Protein AF-A0A4R8LZQ7-F1 (afdb_monomer)

Structure (mmCIF, N/CA/C/O backbone):
data_AF-A0A4R8LZQ7-F1
#
_entry.id   AF-A0A4R8LZQ7-F1
#
loop_
_atom_site.group_PDB
_atom_site.id
_atom_site.type_symbol
_atom_site.label_atom_id
_atom_site.label_alt_id
_atom_site.label_comp_id
_atom_site.label_asym_id
_atom_site.label_entity_id
_atom_site.label_seq_id
_atom_site.pdbx_PDB_ins_code
_atom_site.Cartn_x
_atom_site.Cartn_y
_atom_site.Cartn_z
_atom_site.occupancy
_atom_site.B_iso_or_equiv
_atom_site.auth_seq_id
_atom_site.auth_comp_id
_atom_site.auth_asym_id
_atom_site.auth_atom_id
_atom_site.pdbx_PDB_model_num
ATOM 1 N N . MET A 1 1 ? 52.362 25.068 -20.147 1.00 54.03 1 MET A N 1
ATOM 2 C CA . MET A 1 1 ? 51.247 24.962 -19.179 1.00 54.03 1 MET A CA 1
ATOM 3 C C . MET A 1 1 ? 49.929 25.166 -19.932 1.00 54.03 1 MET A C 1
ATOM 5 O O . MET A 1 1 ? 49.164 26.028 -19.544 1.00 54.03 1 MET A O 1
ATOM 9 N N . THR A 1 2 ? 49.678 24.446 -21.037 1.00 53.47 2 THR A N 1
ATOM 10 C CA . THR A 1 2 ? 48.517 24.708 -21.923 1.00 53.47 2 THR A CA 1
ATOM 11 C C . THR A 1 2 ? 48.236 23.535 -22.882 1.00 53.47 2 THR A C 1
ATOM 13 O O . THR A 1 2 ? 48.129 23.750 -24.081 1.00 53.47 2 THR A O 1
ATOM 16 N N . ASP A 1 3 ? 48.093 22.307 -22.374 1.00 56.50 3 ASP A N 1
ATOM 17 C CA . ASP A 1 3 ? 47.711 21.152 -23.221 1.00 56.50 3 ASP A CA 1
ATOM 18 C C . ASP A 1 3 ? 46.317 20.596 -22.870 1.00 56.50 3 ASP A C 1
ATOM 20 O O . ASP A 1 3 ? 45.868 19.599 -23.419 1.00 56.50 3 ASP A O 1
ATOM 24 N N . ALA A 1 4 ? 45.589 21.263 -21.968 1.00 60.25 4 ALA A N 1
ATOM 25 C CA . ALA A 1 4 ? 44.229 20.890 -21.571 1.00 60.25 4 ALA A CA 1
ATOM 26 C C . ALA A 1 4 ? 43.148 21.583 -22.428 1.00 60.25 4 ALA A C 1
ATOM 28 O O . ALA A 1 4 ? 42.101 21.972 -21.914 1.00 60.25 4 ALA A O 1
ATOM 29 N N . VAL A 1 5 ? 43.405 21.794 -23.721 1.00 68.06 5 VAL A N 1
ATOM 30 C CA . VAL A 1 5 ? 42.466 22.453 -24.639 1.00 68.06 5 VAL A CA 1
ATOM 31 C C . VAL A 1 5 ? 42.112 21.467 -25.749 1.00 68.06 5 VAL A C 1
ATOM 33 O O . VAL A 1 5 ? 42.983 21.021 -26.481 1.00 68.06 5 VAL A O 1
ATOM 36 N N . PHE A 1 6 ? 40.817 21.159 -25.855 1.00 64.69 6 PHE A N 1
ATOM 37 C CA . PHE A 1 6 ? 40.175 20.265 -26.828 1.00 64.69 6 PHE A CA 1
ATOM 38 C C . PHE A 1 6 ? 40.289 18.751 -26.571 1.00 64.69 6 PHE A C 1
ATOM 40 O O . PHE A 1 6 ? 41.070 18.028 -27.182 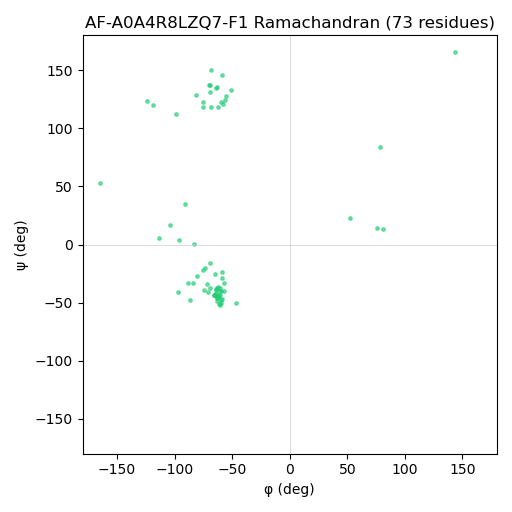1.00 64.69 6 PHE A O 1
ATOM 47 N N . LYS A 1 7 ? 39.379 18.245 -25.728 1.00 70.88 7 LYS A N 1
ATOM 48 C CA . LYS A 1 7 ? 38.922 16.854 -25.815 1.00 70.88 7 LYS A CA 1
ATOM 49 C C . LYS A 1 7 ? 37.967 16.761 -27.024 1.00 70.88 7 LYS A C 1
ATOM 51 O O . LYS A 1 7 ? 36.973 17.489 -27.019 1.00 70.88 7 LYS A O 1
ATOM 56 N N . PRO A 1 8 ? 38.258 15.955 -28.063 1.00 74.12 8 PRO A N 1
ATOM 57 C CA . PRO A 1 8 ? 37.379 15.826 -29.226 1.00 74.12 8 PRO A CA 1
ATOM 58 C C . PRO A 1 8 ? 35.990 15.347 -28.788 1.00 74.12 8 PRO A C 1
ATOM 60 O O . PRO A 1 8 ? 35.877 14.582 -27.831 1.00 74.12 8 PRO A O 1
ATOM 63 N N . LEU A 1 9 ? 34.933 15.800 -29.471 1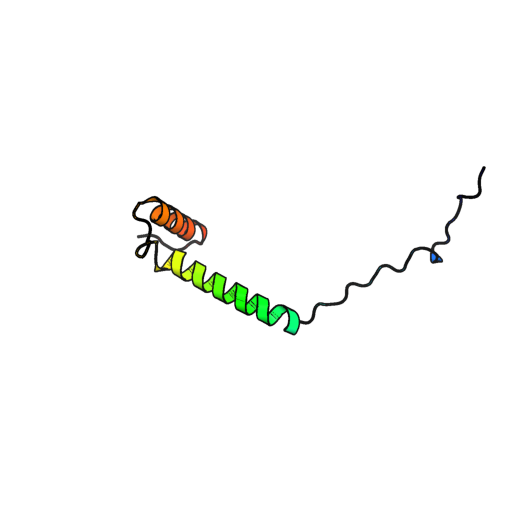.00 65.19 9 LEU A N 1
ATOM 64 C CA . LEU A 1 9 ? 33.552 15.378 -29.181 1.00 65.19 9 LEU A CA 1
ATOM 65 C C . LEU A 1 9 ? 33.384 13.855 -29.319 1.00 65.19 9 LEU A C 1
ATOM 67 O O . LEU A 1 9 ? 32.554 13.268 -28.636 1.00 65.19 9 LEU A O 1
ATOM 71 N N . ASP A 1 10 ? 34.251 13.221 -30.105 1.00 66.19 10 ASP A N 1
ATOM 72 C CA . ASP A 1 10 ? 34.349 11.770 -30.286 1.00 66.19 10 ASP A CA 1
ATOM 73 C C . ASP A 1 10 ? 34.874 11.038 -29.035 1.00 66.19 10 ASP A C 1
ATOM 75 O O . ASP A 1 10 ? 34.757 9.822 -28.926 1.00 66.19 10 ASP A O 1
ATOM 79 N N . ALA A 1 11 ? 35.472 11.772 -28.089 1.00 68.19 11 ALA A N 1
ATOM 80 C CA . ALA A 1 11 ? 35.916 11.259 -26.795 1.00 68.19 11 ALA A CA 1
ATOM 81 C C . ALA A 1 11 ? 34.887 11.502 -25.673 1.00 68.19 11 ALA A C 1
ATOM 83 O O . ALA A 1 11 ? 35.168 11.210 -24.502 1.00 68.19 11 ALA A O 1
ATOM 84 N N . LEU A 1 12 ? 33.713 12.063 -25.992 1.00 73.25 12 LEU A N 1
ATOM 85 C CA . LEU A 1 12 ? 32.553 11.946 -25.116 1.00 73.25 12 LEU A CA 1
ATOM 86 C C . LEU A 1 12 ? 32.125 10.479 -25.153 1.00 73.25 12 LEU A C 1
ATOM 88 O O . LEU A 1 12 ? 31.816 9.945 -26.213 1.00 73.25 12 LEU A O 1
ATOM 92 N N . GLU A 1 13 ? 32.170 9.825 -23.995 1.00 77.88 13 GLU A N 1
ATOM 93 C CA . GLU A 1 13 ? 31.657 8.466 -23.846 1.00 77.88 13 GLU A CA 1
ATOM 94 C C . GLU A 1 13 ? 30.228 8.424 -24.410 1.00 77.88 13 GLU A C 1
ATOM 96 O O . GLU A 1 13 ? 29.436 9.326 -24.100 1.00 77.88 13 GLU A O 1
ATOM 101 N N . PRO A 1 14 ? 29.881 7.430 -25.245 1.00 79.75 14 PRO A N 1
ATOM 102 C CA . PRO A 1 14 ? 28.521 7.301 -25.737 1.00 79.75 14 PRO A CA 1
ATOM 103 C C . PRO A 1 14 ? 27.571 7.231 -24.540 1.00 79.75 14 PRO A C 1
ATOM 105 O O . PRO A 1 14 ? 27.773 6.443 -23.614 1.00 79.75 14 PRO A O 1
ATOM 108 N N . ALA A 1 15 ? 26.542 8.080 -24.545 1.00 79.44 15 ALA A N 1
ATOM 109 C CA . ALA A 1 15 ? 25.506 8.026 -23.528 1.00 79.44 15 ALA A CA 1
ATOM 110 C C . ALA A 1 15 ? 24.854 6.640 -23.588 1.00 79.44 15 ALA A C 1
ATOM 112 O O . ALA A 1 15 ? 24.381 6.223 -24.645 1.00 79.44 15 ALA A O 1
ATOM 113 N N . ALA A 1 16 ? 24.865 5.917 -22.468 1.00 83.31 16 ALA A N 1
ATOM 114 C CA . ALA A 1 16 ? 24.220 4.618 -22.389 1.00 83.31 16 ALA A CA 1
ATOM 115 C C . ALA A 1 16 ? 22.735 4.776 -22.736 1.00 83.31 16 ALA A C 1
ATOM 117 O O . ALA A 1 16 ? 22.014 5.530 -22.077 1.00 83.31 16 ALA A O 1
ATOM 118 N N . GLU A 1 17 ? 22.281 4.077 -23.775 1.00 85.94 17 GLU A N 1
ATOM 119 C CA . GLU A 1 17 ? 20.864 4.071 -24.107 1.00 85.94 17 GLU A CA 1
ATOM 120 C C . GLU A 1 17 ? 20.092 3.309 -23.020 1.00 85.94 17 GLU A C 1
ATOM 122 O O . GLU A 1 17 ? 20.500 2.208 -22.627 1.00 85.94 17 GLU A O 1
ATOM 127 N N . PRO A 1 18 ? 18.989 3.872 -22.497 1.00 87.19 18 PRO A N 1
ATOM 128 C CA . PRO A 1 18 ? 18.182 3.187 -21.503 1.00 87.19 18 PRO A CA 1
ATOM 129 C C . PRO A 1 18 ? 17.604 1.909 -22.111 1.00 87.19 18 PRO A C 1
ATOM 131 O O . PRO A 1 18 ? 16.825 1.943 -23.063 1.00 87.19 18 PRO A O 1
ATOM 134 N N . THR A 1 19 ? 17.975 0.766 -21.541 1.00 91.12 19 THR A N 1
ATOM 135 C CA . THR A 1 19 ? 17.416 -0.526 -21.934 1.00 91.12 19 THR A CA 1
ATOM 136 C C . THR A 1 19 ? 16.065 -0.732 -21.240 1.00 91.12 19 THR A C 1
ATOM 138 O O . THR A 1 19 ? 15.966 -0.560 -20.022 1.00 91.12 19 THR A O 1
ATOM 141 N N . PRO A 1 20 ? 14.991 -1.074 -21.977 1.00 91.25 20 PRO A N 1
ATOM 142 C CA . PRO A 1 20 ? 13.690 -1.327 -21.367 1.00 91.25 20 PRO A CA 1
ATOM 143 C C . PRO A 1 20 ? 13.729 -2.541 -20.431 1.00 91.25 20 PRO A C 1
ATOM 145 O O . PRO A 1 20 ? 14.224 -3.601 -20.812 1.00 91.25 20 PRO A O 1
ATOM 148 N N . ILE A 1 21 ? 13.146 -2.412 -19.235 1.00 93.44 21 ILE A N 1
ATOM 149 C CA . ILE A 1 21 ? 12.998 -3.528 -18.291 1.00 93.44 21 ILE A CA 1
ATOM 150 C C . ILE A 1 21 ? 11.865 -4.448 -18.780 1.00 93.44 21 ILE A C 1
ATOM 152 O O . ILE A 1 21 ? 10.729 -3.988 -18.940 1.00 93.44 21 ILE A O 1
ATOM 156 N N . PRO A 1 22 ? 12.117 -5.748 -19.005 1.00 95.44 22 PRO A N 1
ATOM 157 C CA . PRO A 1 22 ? 11.084 -6.685 -19.431 1.00 95.44 22 PRO A CA 1
ATOM 158 C C . PRO A 1 22 ? 9.966 -6.850 -18.390 1.00 95.44 22 PRO A C 1
ATOM 160 O O . PRO A 1 22 ? 10.225 -7.087 -17.214 1.00 95.44 22 PRO A O 1
ATOM 163 N N . LEU A 1 23 ? 8.699 -6.843 -18.826 1.00 96.12 23 LEU A N 1
ATOM 164 C CA . LEU A 1 23 ? 7.543 -6.959 -17.916 1.00 96.12 23 LEU A CA 1
ATOM 165 C C . LEU A 1 23 ? 7.558 -8.226 -17.052 1.00 96.12 23 LEU A C 1
ATOM 167 O O . LEU A 1 23 ? 7.127 -8.195 -15.905 1.00 96.12 23 LEU A O 1
ATOM 171 N N . ARG A 1 24 ? 8.086 -9.337 -17.577 1.00 96.56 24 ARG A N 1
ATOM 172 C CA . ARG A 1 24 ? 8.238 -10.601 -16.834 1.00 96.56 24 ARG A CA 1
ATOM 173 C C . ARG A 1 24 ? 9.096 -10.465 -15.574 1.00 96.56 24 ARG A C 1
ATOM 175 O O . ARG A 1 24 ? 8.888 -11.212 -14.627 1.00 96.56 24 ARG A O 1
ATOM 182 N N . GLU A 1 25 ? 10.035 -9.522 -15.566 1.00 96.56 25 GLU A N 1
ATOM 183 C CA . GLU A 1 25 ? 10.920 -9.268 -14.427 1.00 96.56 25 GLU A CA 1
ATOM 184 C C . GLU A 1 25 ? 10.215 -8.413 -13.365 1.00 96.56 25 GLU A C 1
ATOM 186 O O . GLU A 1 25 ? 10.484 -8.560 -12.176 1.00 96.56 25 GLU A O 1
ATOM 191 N N . LEU A 1 26 ? 9.243 -7.588 -13.773 1.00 96.94 26 LEU A N 1
ATOM 192 C CA . LEU A 1 26 ? 8.406 -6.788 -12.874 1.00 96.94 26 LEU A CA 1
ATOM 193 C C . LEU A 1 26 ? 7.209 -7.567 -12.323 1.00 96.94 26 LEU A C 1
ATOM 195 O O . LEU A 1 26 ? 6.794 -7.333 -11.190 1.00 96.94 26 LEU A O 1
ATOM 199 N N . LEU A 1 27 ? 6.656 -8.493 -13.111 1.00 97.88 27 LEU A N 1
ATOM 200 C CA . LEU A 1 27 ? 5.444 -9.248 -12.794 1.00 97.88 27 LEU A CA 1
ATOM 201 C C . LEU A 1 27 ? 5.401 -9.831 -11.369 1.00 97.88 27 LEU A C 1
ATOM 203 O O . LEU A 1 27 ? 4.407 -9.573 -10.692 1.00 97.88 27 LEU A O 1
ATOM 207 N N . PRO A 1 28 ? 6.419 -10.553 -10.855 1.00 97.88 28 PRO A N 1
ATOM 208 C CA . PRO A 1 28 ? 6.343 -11.101 -9.499 1.00 97.88 28 PRO A CA 1
ATOM 209 C C . PRO A 1 28 ? 6.223 -10.008 -8.428 1.00 97.88 28 PRO A C 1
ATOM 211 O O . PRO A 1 28 ? 5.477 -10.174 -7.466 1.00 97.88 28 PRO A O 1
ATOM 214 N N . TRP A 1 29 ? 6.892 -8.869 -8.616 1.00 98.00 29 TRP A N 1
ATOM 215 C CA . TRP A 1 29 ? 6.855 -7.743 -7.682 1.00 98.00 29 TRP A CA 1
ATOM 216 C C . TRP A 1 29 ? 5.547 -6.970 -7.756 1.00 98.00 29 TRP A C 1
ATOM 218 O O . TRP A 1 29 ? 5.009 -6.583 -6.723 1.00 98.00 29 TRP A O 1
ATOM 228 N N . VAL A 1 30 ? 5.008 -6.783 -8.961 1.00 98.06 30 VAL A N 1
ATOM 229 C CA . VAL A 1 30 ? 3.695 -6.159 -9.160 1.00 98.06 30 VAL A CA 1
ATOM 230 C C . VAL A 1 30 ? 2.599 -7.030 -8.558 1.00 98.06 30 VAL A C 1
ATOM 232 O O . VAL A 1 30 ? 1.726 -6.509 -7.873 1.00 98.06 30 VAL A O 1
ATOM 235 N N . VAL A 1 31 ? 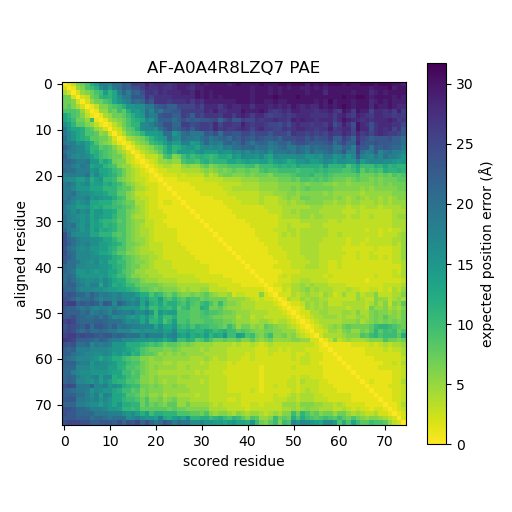2.656 -8.348 -8.759 1.00 98.50 31 VAL A N 1
ATOM 236 C CA . VAL A 1 31 ? 1.706 -9.281 -8.140 1.00 98.50 31 VAL A CA 1
ATOM 237 C C . VAL A 1 31 ? 1.838 -9.234 -6.623 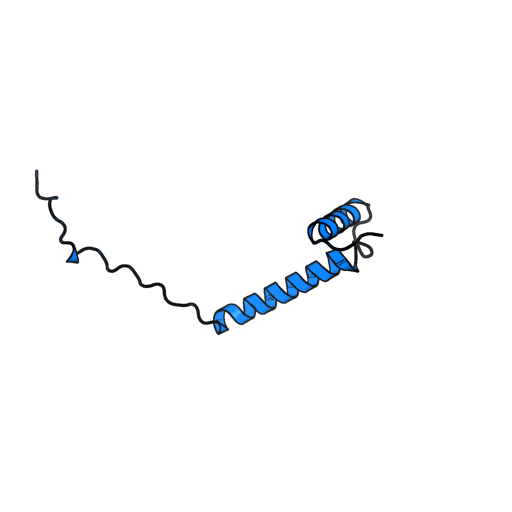1.00 98.50 31 VAL A C 1
ATOM 239 O O . VAL A 1 31 ? 0.8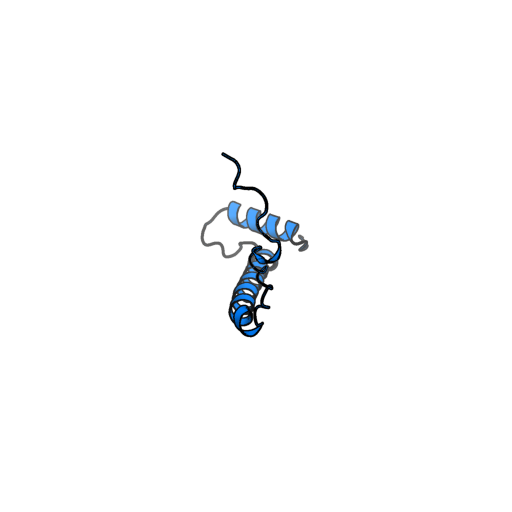39 -9.059 -5.934 1.00 98.50 31 VAL A O 1
ATOM 242 N N . PHE A 1 32 ? 3.057 -9.327 -6.093 1.00 98.38 32 PHE A N 1
ATOM 243 C CA . PHE A 1 32 ? 3.289 -9.276 -4.653 1.00 98.38 32 PHE A CA 1
ATOM 244 C C . PHE A 1 32 ? 2.809 -7.956 -4.030 1.00 98.38 32 PHE A C 1
ATO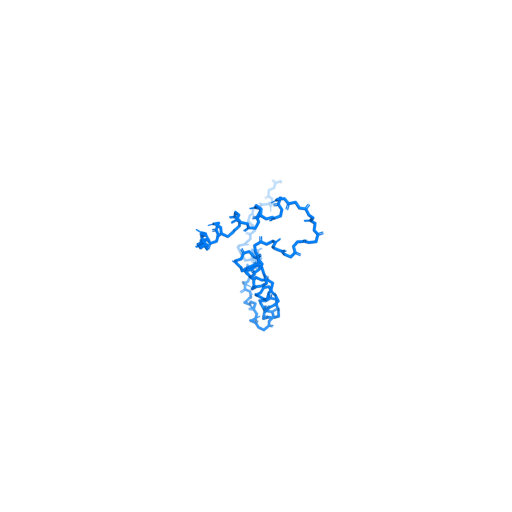M 246 O O . PHE A 1 32 ? 2.009 -7.966 -3.096 1.00 98.38 32 PHE A O 1
ATOM 253 N N . GLY A 1 33 ? 3.234 -6.818 -4.581 1.00 98.56 33 GLY A N 1
ATOM 254 C CA . GLY A 1 33 ? 2.818 -5.493 -4.123 1.00 98.56 33 GLY A CA 1
ATOM 255 C C . GLY A 1 33 ? 1.319 -5.254 -4.300 1.00 98.56 33 GLY A C 1
ATOM 256 O O . GLY A 1 33 ? 0.681 -4.687 -3.418 1.00 98.56 33 GLY A O 1
ATOM 257 N N . GLY A 1 34 ? 0.733 -5.750 -5.390 1.00 98.56 34 GLY A N 1
ATOM 258 C CA . GLY A 1 34 ? -0.706 -5.705 -5.633 1.00 98.56 34 GLY A CA 1
ATOM 259 C C . GLY A 1 34 ? -1.495 -6.490 -4.587 1.00 98.56 34 GLY A C 1
ATOM 260 O O . GLY A 1 34 ? -2.484 -5.983 -4.065 1.00 98.56 34 GLY A O 1
ATOM 261 N N . LEU A 1 35 ? -1.037 -7.685 -4.210 1.00 98.69 35 LEU A N 1
ATOM 262 C CA . LEU A 1 35 ? -1.658 -8.469 -3.139 1.00 98.69 35 LEU A CA 1
ATOM 263 C C . LEU A 1 35 ? -1.564 -7.757 -1.782 1.00 98.69 35 LEU A C 1
ATOM 265 O O . LEU A 1 35 ? -2.554 -7.716 -1.053 1.00 98.69 35 LEU A O 1
ATOM 269 N N . LEU A 1 36 ? -0.417 -7.150 -1.458 1.00 98.50 36 LEU A N 1
ATOM 270 C CA . LEU A 1 36 ? -0.272 -6.349 -0.237 1.00 98.50 36 LEU A CA 1
ATOM 271 C C . LEU A 1 36 ? -1.176 -5.111 -0.243 1.00 98.50 36 LEU A C 1
ATOM 273 O O . LEU A 1 36 ? -1.764 -4.781 0.784 1.00 98.50 36 LEU A O 1
ATOM 277 N N . LEU A 1 37 ? -1.328 -4.451 -1.393 1.00 97.50 37 LEU A N 1
ATOM 278 C CA . LEU A 1 37 ? -2.247 -3.327 -1.544 1.00 97.50 37 LEU A CA 1
ATOM 279 C C . LEU A 1 37 ? -3.697 -3.766 -1.322 1.00 97.50 37 LEU A C 1
ATOM 281 O O . LEU A 1 37 ? -4.419 -3.111 -0.578 1.00 97.50 37 LEU A O 1
ATOM 285 N N . LEU A 1 38 ? -4.120 -4.883 -1.918 1.00 97.44 38 LEU A N 1
ATOM 286 C CA . LEU A 1 38 ? -5.460 -5.433 -1.699 1.00 97.44 38 LEU A CA 1
ATOM 287 C C . LEU A 1 38 ? -5.694 -5.777 -0.224 1.00 97.44 38 LEU A C 1
ATOM 289 O O . LEU A 1 38 ? -6.767 -5.496 0.307 1.00 97.44 38 LEU A O 1
ATOM 293 N N . LEU A 1 39 ? -4.682 -6.324 0.452 1.00 95.94 39 LEU A N 1
ATOM 294 C CA . LEU A 1 39 ? -4.741 -6.593 1.885 1.00 95.94 39 LEU A CA 1
ATOM 295 C C . LEU A 1 39 ? -4.900 -5.298 2.695 1.00 95.94 39 LEU A C 1
ATOM 297 O O . LEU A 1 39 ? -5.758 -5.225 3.572 1.00 95.94 39 LEU A O 1
ATOM 301 N N . ALA A 1 40 ? -4.123 -4.260 2.376 1.00 93.75 40 ALA A N 1
ATOM 302 C CA . ALA A 1 40 ? -4.237 -2.956 3.024 1.00 93.75 40 ALA A CA 1
ATOM 303 C C . ALA A 1 40 ? -5.626 -2.332 2.808 1.00 93.75 40 ALA A C 1
ATOM 305 O O . ALA A 1 40 ? -6.241 -1.864 3.764 1.00 93.75 40 ALA A O 1
ATOM 306 N N . LEU A 1 41 ? -6.156 -2.388 1.581 1.00 94.50 41 LEU A N 1
ATOM 307 C CA . LEU A 1 41 ? -7.505 -1.912 1.261 1.00 94.50 41 LEU A CA 1
ATOM 308 C C . LEU A 1 41 ? -8.583 -2.667 2.045 1.00 94.50 41 LEU A C 1
ATOM 310 O O . LEU A 1 41 ? -9.529 -2.044 2.524 1.00 94.50 41 LEU A O 1
ATOM 314 N N . TYR A 1 42 ? -8.433 -3.982 2.218 1.00 93.12 42 TYR A N 1
ATOM 315 C CA . TYR A 1 42 ? -9.338 -4.779 3.044 1.00 93.12 42 TYR A CA 1
ATOM 316 C C . TYR A 1 42 ? -9.326 -4.317 4.507 1.00 93.12 42 TYR A C 1
ATOM 318 O O . TYR A 1 42 ? -10.386 -4.037 5.066 1.00 93.12 42 TYR A O 1
ATOM 326 N N . PHE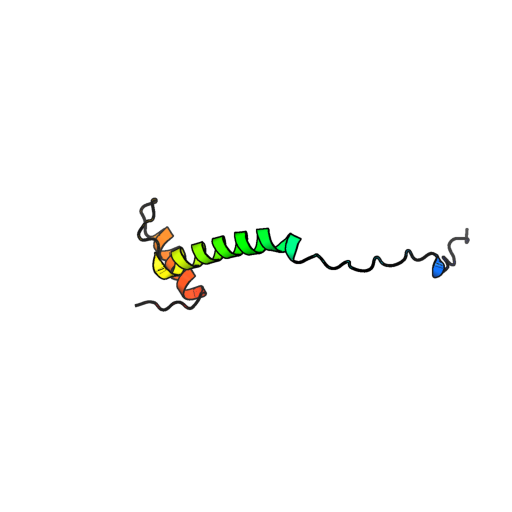 A 1 43 ? -8.147 -4.185 5.122 1.00 92.25 43 PHE A N 1
ATOM 327 C CA . PHE A 1 43 ? -8.063 -3.798 6.532 1.00 92.25 43 PHE A CA 1
ATOM 328 C C . PHE A 1 43 ? -8.559 -2.369 6.782 1.00 92.25 43 PHE A C 1
ATOM 330 O O . PHE A 1 43 ? -9.326 -2.135 7.716 1.00 92.25 43 PHE A O 1
ATOM 337 N N . VAL A 1 44 ? -8.171 -1.420 5.928 1.00 93.56 44 VAL A N 1
ATOM 338 C CA . VAL A 1 44 ? -8.571 -0.011 6.064 1.00 93.56 44 VAL A CA 1
ATOM 339 C C . VAL A 1 44 ? -10.056 0.190 5.737 1.00 93.56 44 VAL A C 1
ATOM 341 O O . VAL A 1 44 ? -10.744 0.937 6.428 1.00 93.56 44 VAL A O 1
ATOM 344 N N . GLY A 1 45 ? -10.567 -0.471 4.694 1.00 90.12 45 GLY A N 1
ATOM 345 C CA . GLY A 1 45 ? -11.934 -0.269 4.211 1.00 90.12 45 GLY A CA 1
ATOM 346 C C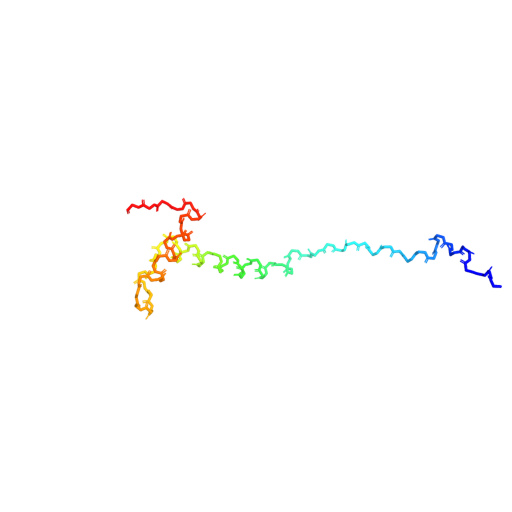 . GLY A 1 45 ? -12.990 -1.125 4.914 1.00 90.12 45 GLY A C 1
ATOM 347 O O . GLY A 1 45 ? -14.039 -0.609 5.298 1.00 90.12 45 GLY A O 1
ATOM 348 N N . ALA A 1 46 ? -12.743 -2.429 5.065 1.00 89.56 46 ALA A N 1
ATOM 349 C CA . ALA A 1 46 ? -13.739 -3.378 5.568 1.00 89.56 46 ALA A CA 1
ATOM 350 C C . ALA A 1 46 ? -13.598 -3.655 7.070 1.00 89.56 46 ALA A C 1
ATOM 352 O O . ALA A 1 46 ? -14.601 -3.762 7.770 1.00 89.56 46 ALA A O 1
ATOM 353 N N . GLU A 1 47 ? -12.367 -3.785 7.560 1.00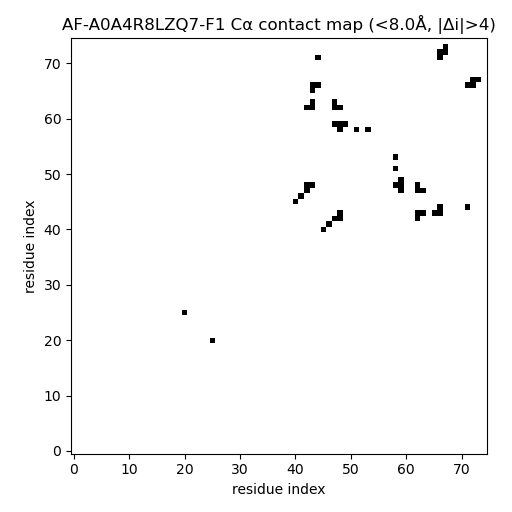 89.62 47 GLU A N 1
ATOM 354 C CA . GLU A 1 47 ? -12.085 -4.325 8.894 1.00 89.62 47 GLU A CA 1
ATOM 355 C C . GLU A 1 47 ? -12.089 -3.242 9.994 1.00 89.62 47 GLU A C 1
ATOM 357 O O . GLU A 1 47 ? -12.545 -3.495 11.107 1.00 89.62 47 GLU A O 1
ATOM 362 N N . GLN A 1 48 ? -11.662 -2.011 9.680 1.00 86.69 48 GLN A N 1
ATOM 363 C CA . GLN A 1 48 ? -11.709 -0.839 10.577 1.00 86.69 48 GLN A CA 1
ATOM 364 C C . GLN A 1 48 ? -11.075 -1.062 11.972 1.00 86.69 48 GLN A C 1
ATOM 366 O O . GLN A 1 48 ? -11.384 -0.345 12.928 1.00 86.69 48 GLN A O 1
ATOM 371 N N . GLY A 1 49 ? -10.163 -2.030 12.114 1.00 84.06 49 GLY A N 1
ATOM 372 C CA . GLY A 1 49 ? -9.458 -2.308 13.365 1.00 84.06 49 GLY A CA 1
ATOM 373 C C . GLY A 1 49 ? -10.261 -3.145 14.365 1.00 84.06 49 GLY A C 1
ATOM 374 O O . GLY A 1 49 ? -9.859 -3.234 15.528 1.00 84.06 49 GLY A O 1
ATOM 375 N N . ALA A 1 50 ? -11.371 -3.762 13.947 1.00 85.75 50 ALA A N 1
ATOM 376 C CA . ALA A 1 50 ? -12.235 -4.573 14.811 1.00 85.75 50 ALA A CA 1
ATOM 377 C C . ALA A 1 50 ? -11.543 -5.843 15.353 1.00 85.75 50 ALA A C 1
ATOM 379 O O . ALA A 1 50 ? -11.891 -6.336 16.426 1.00 85.75 50 ALA A O 1
ATOM 380 N N . THR A 1 51 ? -10.535 -6.349 14.645 1.00 87.44 51 THR A N 1
ATOM 381 C CA . THR A 1 51 ? -9.724 -7.530 14.983 1.00 87.44 51 THR A CA 1
ATOM 382 C C . THR A 1 51 ? -8.344 -7.149 15.516 1.00 87.44 51 THR A C 1
ATOM 384 O O . THR A 1 51 ? -7.443 -7.990 15.573 1.00 87.44 51 THR A O 1
ATOM 387 N N . SER A 1 52 ? -8.159 -5.893 15.939 1.00 87.31 52 SER A N 1
ATOM 388 C CA . SER A 1 52 ? -6.907 -5.456 16.554 1.00 87.31 52 SER A CA 1
ATOM 389 C C . SER A 1 52 ? -6.557 -6.320 17.769 1.00 87.31 52 SER A C 1
ATOM 391 O O . SER A 1 52 ? -7.317 -6.419 18.731 1.00 87.31 52 SER A O 1
ATOM 393 N N . LEU A 1 53 ? -5.357 -6.908 17.744 1.00 86.88 53 LEU A N 1
ATOM 394 C CA . LEU A 1 53 ? -4.791 -7.652 18.875 1.00 86.88 53 LEU A CA 1
ATOM 395 C C . LEU A 1 53 ? -4.332 -6.725 20.007 1.00 86.88 53 LEU A C 1
ATOM 397 O O . LEU A 1 53 ? -4.162 -7.171 21.141 1.00 86.88 53 LEU A O 1
ATOM 401 N N . ILE A 1 54 ? -4.105 -5.447 19.693 1.00 84.69 54 ILE A N 1
ATOM 402 C CA . ILE A 1 54 ? -3.725 -4.424 20.663 1.00 84.69 54 ILE A CA 1
ATOM 403 C C . ILE A 1 54 ? -4.996 -3.654 21.035 1.00 84.69 54 ILE A C 1
ATOM 405 O O . ILE A 1 54 ? -5.554 -2.956 20.181 1.00 84.69 54 ILE A O 1
ATOM 409 N N . PRO A 1 55 ? -5.477 -3.773 22.282 1.00 79.38 55 PRO A N 1
ATOM 410 C CA . PRO A 1 55 ? -6.678 -3.076 22.713 1.00 79.38 55 PRO A CA 1
ATOM 411 C C . PRO A 1 55 ? -6.430 -1.564 22.795 1.00 79.38 55 PRO A C 1
ATOM 413 O O . PRO A 1 55 ? -5.404 -1.118 23.307 1.00 79.38 55 PRO A O 1
ATOM 416 N N . GLY A 1 56 ? -7.392 -0.773 22.315 1.00 79.62 56 GLY A N 1
ATOM 417 C CA . GLY A 1 56 ? -7.366 0.690 22.388 1.00 79.62 56 GLY A CA 1
ATOM 418 C C . GLY A 1 56 ? -7.969 1.366 21.156 1.00 79.62 56 GLY A C 1
ATOM 419 O O . GLY A 1 56 ? -8.160 0.739 20.118 1.00 79.62 56 GLY A O 1
ATOM 420 N N . MET A 1 57 ? -8.252 2.667 21.271 1.00 84.69 57 MET A N 1
ATOM 421 C CA . MET A 1 57 ? -8.817 3.469 20.175 1.00 84.69 57 MET A CA 1
ATOM 422 C C . MET A 1 57 ? -7.797 3.823 19.092 1.00 84.69 57 MET A C 1
ATOM 424 O O . MET A 1 57 ? -8.187 4.071 17.964 1.00 84.69 57 MET A O 1
ATOM 428 N N . TYR A 1 58 ? -6.498 3.795 19.397 1.00 89.56 58 TYR A N 1
ATOM 429 C CA . TYR A 1 58 ? -5.471 4.300 18.483 1.00 89.56 58 TYR A CA 1
ATOM 430 C C . TYR A 1 58 ? -5.459 3.587 17.125 1.00 89.56 58 TYR A C 1
ATOM 432 O O . TYR A 1 58 ? -5.429 4.234 16.083 1.00 89.56 58 TYR A O 1
ATOM 440 N N . VAL A 1 59 ? -5.512 2.249 17.126 1.00 90.50 59 VAL A N 1
ATOM 441 C CA . VAL A 1 59 ? -5.533 1.473 15.876 1.00 90.50 59 VAL A CA 1
ATOM 442 C C . VAL A 1 59 ? -6.811 1.763 15.100 1.00 90.50 59 VAL A C 1
ATOM 444 O O . VAL A 1 59 ? -6.731 1.976 13.897 1.00 90.50 59 VAL A O 1
ATOM 447 N N . HIS A 1 60 ? -7.953 1.816 15.792 1.00 90.88 60 HIS A N 1
ATOM 448 C CA . HIS A 1 60 ? -9.261 2.106 15.209 1.00 90.88 60 HIS A CA 1
ATOM 449 C C . HIS A 1 60 ? -9.318 3.505 14.583 1.00 90.88 60 HIS A C 1
ATOM 451 O O . HIS A 1 60 ? -9.764 3.641 13.453 1.00 90.88 60 HIS A O 1
ATOM 457 N N . GLU A 1 61 ? -8.815 4.531 15.267 1.00 91.81 61 GLU A N 1
ATOM 458 C CA . GLU A 1 61 ? -8.751 5.902 14.751 1.00 91.81 61 GLU A CA 1
ATOM 459 C C . GLU A 1 61 ? -7.801 6.005 13.556 1.00 91.81 61 GLU A C 1
ATOM 461 O O . GLU A 1 61 ? -8.166 6.576 12.533 1.00 91.81 61 GLU A O 1
ATOM 466 N N . PHE A 1 62 ? -6.625 5.374 13.627 1.00 92.19 62 PHE A N 1
ATOM 467 C CA . PHE A 1 62 ? -5.670 5.375 12.520 1.00 92.19 62 PHE A CA 1
ATOM 468 C C . PHE A 1 62 ? -6.256 4.758 11.240 1.00 92.19 62 PHE A C 1
ATOM 470 O O . PHE A 1 62 ? -6.152 5.343 10.160 1.00 92.19 62 PHE A O 1
ATOM 477 N N . VAL A 1 63 ? -6.888 3.582 11.337 1.00 92.44 63 VAL A N 1
ATOM 478 C CA . VAL A 1 63 ? -7.524 2.950 10.166 1.00 92.44 63 VAL A CA 1
ATOM 479 C C . VAL A 1 63 ? -8.786 3.688 9.732 1.00 92.44 63 VAL A C 1
ATOM 481 O O . VAL A 1 63 ? -9.049 3.780 8.534 1.00 92.44 63 VAL A O 1
ATOM 484 N N . HIS A 1 64 ? -9.534 4.261 10.674 1.00 93.31 64 HIS A N 1
ATOM 485 C CA . HIS A 1 64 ? -10.686 5.098 10.378 1.00 93.31 64 HIS A CA 1
ATOM 486 C C . HIS A 1 64 ? -10.277 6.314 9.534 1.00 93.31 64 HIS A C 1
ATOM 488 O O . HIS A 1 64 ? -10.843 6.517 8.456 1.00 93.31 64 HIS A O 1
ATOM 494 N N . ASP A 1 65 ? -9.251 7.055 9.953 1.00 94.75 65 ASP A N 1
ATOM 495 C CA . ASP A 1 65 ? -8.692 8.200 9.224 1.00 94.75 65 ASP A CA 1
ATOM 496 C C . ASP A 1 65 ? -8.091 7.779 7.878 1.00 94.75 65 ASP A C 1
ATOM 498 O O . ASP A 1 65 ? -8.270 8.456 6.862 1.00 94.75 65 ASP A O 1
ATOM 502 N N . GLY A 1 66 ? -7.444 6.612 7.837 1.00 93.56 66 GLY A N 1
ATOM 503 C CA . GLY A 1 66 ? -6.965 6.005 6.600 1.00 93.56 66 GLY A CA 1
ATOM 504 C C . GLY A 1 66 ? -8.086 5.776 5.583 1.00 93.56 66 GLY A C 1
ATOM 505 O O . GLY A 1 66 ? -7.899 6.051 4.396 1.00 93.56 66 GLY A O 1
ATOM 506 N N . ARG A 1 67 ? -9.277 5.336 6.011 1.00 94.62 67 ARG A N 1
ATOM 507 C CA . ARG A 1 67 ? -10.399 5.149 5.078 1.00 94.62 67 ARG A CA 1
ATOM 508 C C . ARG A 1 67 ? -10.917 6.484 4.549 1.00 94.62 67 ARG A C 1
ATOM 510 O O . ARG A 1 67 ? -11.256 6.555 3.370 1.00 94.62 67 ARG A O 1
ATOM 517 N N . HIS A 1 68 ? -10.951 7.521 5.388 1.00 94.94 68 HIS A N 1
ATOM 518 C CA . HIS A 1 68 ? -11.308 8.875 4.953 1.00 94.94 68 HIS A CA 1
ATOM 519 C C . HIS A 1 68 ? -10.330 9.379 3.894 1.00 94.94 68 HIS A C 1
ATOM 521 O O . HIS A 1 68 ? -10.761 9.890 2.861 1.00 94.94 68 HIS A O 1
ATOM 527 N N . LEU A 1 69 ? -9.026 9.160 4.098 1.00 94.25 69 LEU A N 1
ATOM 528 C CA . LEU A 1 69 ? -7.988 9.516 3.126 1.00 94.25 69 LEU A CA 1
ATOM 529 C C . LEU A 1 69 ? -8.174 8.791 1.783 1.00 94.25 69 LEU A C 1
ATOM 531 O O . LEU A 1 69 ? -7.944 9.377 0.727 1.00 94.25 69 LEU A O 1
ATOM 535 N N . LEU A 1 70 ? -8.607 7.529 1.817 1.00 93.25 70 LEU A N 1
ATOM 536 C CA . LEU A 1 70 ? -8.889 6.728 0.622 1.00 93.25 70 LEU A CA 1
ATOM 537 C C . LEU A 1 70 ? -10.293 6.973 0.030 1.00 93.25 70 LEU A C 1
ATOM 539 O O . LEU A 1 70 ? -10.635 6.367 -0.984 1.00 93.25 70 LEU A O 1
ATOM 543 N N . GLY A 1 71 ? -11.097 7.859 0.630 1.00 92.12 71 GLY A N 1
ATOM 544 C CA . GLY A 1 71 ? -12.431 8.229 0.149 1.00 92.12 71 GLY A CA 1
ATOM 545 C C . GLY A 1 71 ? -13.526 7.192 0.418 1.00 92.12 71 GLY A C 1
ATOM 546 O O . GLY A 1 71 ? -14.604 7.275 -0.173 1.00 92.12 71 GLY A O 1
ATOM 547 N N . PHE A 1 72 ? -13.278 6.210 1.288 1.00 91.06 72 PHE A N 1
ATOM 548 C CA . PHE A 1 72 ? -14.315 5.268 1.699 1.00 91.06 72 PHE A CA 1
ATOM 549 C C . PHE A 1 72 ? -15.354 5.970 2.594 1.00 91.06 72 PHE A C 1
ATOM 551 O O . PHE A 1 72 ? -14.977 6.734 3.484 1.00 91.06 72 PHE A O 1
ATOM 558 N N . PRO A 1 73 ? -16.663 5.714 2.404 1.00 87.44 73 PRO A N 1
ATOM 559 C CA . PRO A 1 73 ? -17.707 6.351 3.198 1.00 87.44 73 PRO A CA 1
ATOM 560 C C . PRO A 1 73 ? -17.681 5.881 4.656 1.00 87.44 73 PRO A C 1
ATOM 562 O O . PRO A 1 73 ? -17.322 4.740 4.962 1.00 87.44 73 PRO A O 1
ATOM 565 N N . CYS A 1 74 ? -18.116 6.769 5.549 1.00 84.75 74 CYS A N 1
ATOM 566 C CA . CYS A 1 74 ? -18.268 6.538 6.980 1.00 84.75 74 CYS A CA 1
ATOM 567 C C . CYS A 1 74 ? -19.703 6.831 7.437 1.00 84.75 74 CYS A C 1
ATOM 569 O O . CYS A 1 74 ? -20.204 7.931 7.211 1.00 84.75 74 CYS A O 1
ATOM 571 N N . HIS A 1 75 ? -20.365 5.854 8.062 1.00 70.69 75 HIS A N 1
ATOM 572 C CA . HIS A 1 75 ? -21.678 6.010 8.693 1.00 70.69 75 HIS A CA 1
ATOM 573 C C . HIS A 1 75 ? -21.876 4.955 9.785 1.00 70.69 75 HIS A C 1
ATOM 575 O O . HIS A 1 75 ? -21.626 3.759 9.498 1.00 70.69 75 HIS A O 1
#

Radius of gyration: 26.26 Å; Cα contacts (8 Å, |Δi|>4): 26; chains: 1; bounding box: 73×36×53 Å

Secondary structure (DSSP, 8-state):
--------GGGSPPPPPPPPPPHHHHHHHHHHHHHHHHHHHHIIIIITTTT-SS-SHHHHHHHHHHHHHTT----

InterPro domains:
  IPR012667 Cobalt transporter subunit CbtB, putative [PF09489] (30-75)

Foldseek 3Di:
DDPPPDDDPVPPDPDDDDDDDDVVVCVVVCVVVVVVVVVLCCCLAPVLCVPPPDDDCPSNVVSPVVCVVVVHDDD

Organism: NCBI:txid480658

Solvent-accessible surface area (backbone atoms only — not comparable to full-atom values): 4833 Å² total; per-residue (Å²): 145,82,82,92,71,81,82,56,78,86,73,53,75,79,77,80,74,86,75,82,82,59,64,79,77,45,43,65,56,52,52,51,52,48,52,53,48,52,49,49,50,42,43,31,66,74,47,40,45,78,81,53,90,66,87,65,63,64,60,30,50,54,25,46,53,48,18,54,75,72,66,50,88,85,136

Sequence (75 aa):
MTDAVFKPLDALEPAAEPTPIPLRELLPWVVFGGLLLLLALYFVGAEQGATSLIPGMYVHEFVHDGRHLLGFPCH

Mean predicted aligned error: 10.14 Å

pLDDT: mean 86.86, std 11.57, range [53.47, 98.69]

Nearest PDB structures (foldseek):
  4fcg-assembly1_A  TM=3.469E-01  e=9.337E+00  Xanthomonas euvesicatoria pv. vesicatoria str. 85-10